Protein AF-A0A966Q6L9-F1 (afdb_monomer)

Structure (mmCIF, N/CA/C/O backbone):
data_AF-A0A966Q6L9-F1
#
_entry.id   AF-A0A966Q6L9-F1
#
loop_
_atom_site.group_PDB
_atom_site.id
_atom_site.type_symbol
_atom_site.label_atom_id
_atom_site.label_alt_id
_atom_site.label_comp_id
_atom_site.label_asym_id
_atom_site.label_entity_id
_atom_site.label_seq_id
_atom_site.pdbx_PDB_ins_code
_atom_site.Cartn_x
_atom_site.Cartn_y
_atom_site.Cartn_z
_atom_site.occupancy
_atom_site.B_iso_or_equiv
_atom_site.auth_seq_id
_atom_site.auth_comp_id
_atom_site.auth_asym_id
_atom_site.auth_atom_id
_atom_site.pdbx_PDB_model_num
ATOM 1 N N . MET A 1 1 ? 8.025 -32.930 13.358 1.00 43.44 1 MET A N 1
ATOM 2 C CA . MET A 1 1 ? 6.719 -32.900 14.043 1.00 43.44 1 MET A CA 1
ATOM 3 C C . MET A 1 1 ? 6.155 -31.514 13.817 1.00 43.44 1 MET A C 1
ATOM 5 O O . MET A 1 1 ? 6.744 -30.566 14.315 1.00 43.44 1 MET A O 1
ATOM 9 N N . GLU A 1 2 ? 5.121 -31.385 12.989 1.00 47.81 2 GLU A N 1
ATOM 10 C CA . GLU A 1 2 ? 4.379 -30.127 12.866 1.00 47.81 2 GLU A CA 1
ATOM 11 C C . GLU A 1 2 ? 3.549 -29.938 14.135 1.00 47.81 2 GLU A C 1
ATOM 13 O O . GLU A 1 2 ? 2.745 -30.795 14.494 1.00 47.81 2 GLU A O 1
ATOM 18 N N . THR A 1 3 ? 3.780 -28.844 14.852 1.00 53.56 3 THR A N 1
ATOM 19 C CA . THR A 1 3 ? 2.919 -28.415 15.952 1.00 53.56 3 THR A CA 1
ATOM 20 C C . THR A 1 3 ? 1.737 -27.667 15.355 1.00 53.56 3 THR A C 1
ATOM 22 O O . THR A 1 3 ? 1.858 -26.498 14.985 1.00 53.56 3 THR A O 1
ATOM 25 N N . THR A 1 4 ? 0.598 -28.340 15.228 1.00 55.59 4 THR A N 1
ATOM 26 C CA . THR A 1 4 ? -0.678 -27.697 14.910 1.00 55.59 4 THR A CA 1
ATOM 27 C C . THR A 1 4 ? -1.097 -26.892 16.140 1.00 55.59 4 THR A C 1
ATOM 29 O O . THR A 1 4 ? -1.614 -27.439 17.109 1.00 55.59 4 THR A O 1
ATOM 32 N N . ASN A 1 5 ? -0.790 -25.594 16.155 1.00 63.16 5 ASN A N 1
ATOM 33 C CA . ASN A 1 5 ? -1.261 -24.695 17.205 1.00 63.16 5 ASN A CA 1
ATOM 34 C C . ASN A 1 5 ? -2.759 -24.450 16.987 1.00 63.16 5 ASN A C 1
ATOM 36 O O . ASN A 1 5 ? -3.144 -23.526 16.272 1.00 63.16 5 ASN A O 1
ATOM 40 N N . GLU A 1 6 ? -3.607 -25.301 17.564 1.00 66.44 6 GLU A N 1
ATOM 41 C CA . GLU A 1 6 ? -5.045 -25.046 17.616 1.00 66.44 6 GLU A CA 1
ATOM 42 C C . GLU A 1 6 ? -5.309 -23.837 18.520 1.00 66.44 6 GLU A C 1
ATOM 44 O O . GLU A 1 6 ? -5.041 -23.854 19.723 1.00 66.44 6 GLU A O 1
ATOM 49 N N . VAL A 1 7 ? -5.824 -22.758 17.931 1.00 72.31 7 VAL A N 1
ATOM 50 C CA . VAL A 1 7 ? -6.283 -21.586 18.680 1.00 72.31 7 VAL A CA 1
ATOM 51 C C . VAL A 1 7 ? -7.654 -21.920 19.265 1.00 72.31 7 VAL A C 1
ATOM 53 O O . VAL A 1 7 ? -8.677 -21.784 18.597 1.00 72.31 7 VAL A O 1
ATOM 56 N N . LEU A 1 8 ? -7.675 -22.403 20.508 1.00 74.06 8 LEU A N 1
ATOM 57 C CA . LEU A 1 8 ? -8.912 -22.658 21.245 1.00 74.06 8 LEU A CA 1
ATOM 58 C C . LEU A 1 8 ? -9.485 -21.341 21.778 1.00 74.06 8 LEU A C 1
ATOM 60 O O . LEU A 1 8 ? -8.781 -20.551 22.411 1.00 74.06 8 LEU A O 1
ATOM 64 N N . ALA A 1 9 ? -10.776 -21.106 21.531 1.00 72.25 9 ALA A N 1
ATOM 65 C CA . ALA A 1 9 ? -11.488 -19.990 22.140 1.00 72.25 9 ALA A CA 1
ATOM 66 C C . ALA A 1 9 ? -11.533 -20.163 23.674 1.00 72.25 9 ALA A C 1
ATOM 68 O O . ALA A 1 9 ? -11.604 -21.298 24.154 1.00 72.25 9 ALA A O 1
ATOM 69 N N . PRO A 1 10 ? -11.518 -19.069 24.460 1.00 81.38 10 PRO A N 1
ATOM 70 C CA . PRO A 1 10 ? -11.656 -19.153 25.913 1.00 81.38 10 PRO A CA 1
ATOM 71 C C . PRO A 1 10 ? -12.928 -19.914 26.321 1.00 81.38 10 PRO A C 1
ATOM 73 O O . PRO A 1 10 ? -13.981 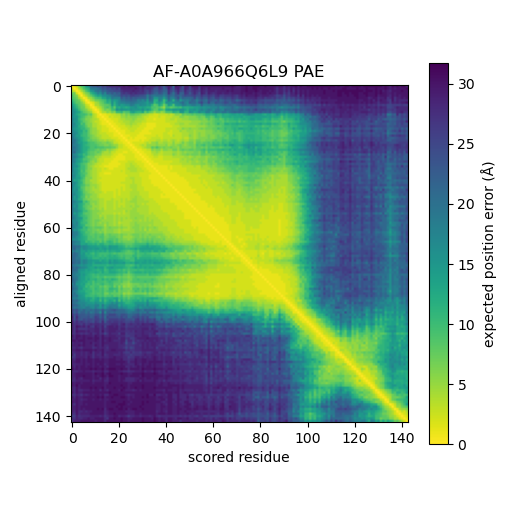-19.691 25.727 1.00 81.38 10 PRO A O 1
ATOM 76 N N . GLU A 1 11 ? -12.870 -20.740 27.373 1.00 78.50 11 GLU A N 1
ATOM 77 C CA . GLU A 1 11 ? -14.006 -21.575 27.833 1.00 78.50 11 GLU A CA 1
ATOM 78 C C . GLU A 1 11 ? -15.293 -20.783 28.138 1.00 78.50 11 GLU A C 1
ATOM 80 O O . GLU A 1 11 ? -16.392 -21.334 28.125 1.00 78.50 11 GLU A O 1
ATOM 85 N N . HIS A 1 12 ? -15.174 -19.479 28.399 1.00 82.75 12 HIS A N 1
ATOM 86 C CA . HIS A 1 12 ? -16.292 -18.579 28.693 1.00 82.75 12 HIS A CA 1
ATOM 87 C C . HIS A 1 12 ? -16.580 -17.561 27.582 1.00 82.75 12 HIS A C 1
ATOM 89 O O . HIS A 1 12 ? -17.328 -16.608 27.799 1.00 82.75 12 HIS A O 1
ATOM 95 N N . TYR A 1 13 ? -15.989 -17.726 26.399 1.00 87.38 13 TYR A N 1
ATOM 96 C CA . TYR A 1 13 ? -16.254 -16.842 25.273 1.00 87.38 13 TYR A CA 1
ATOM 97 C C . TYR A 1 13 ? -17.665 -17.067 24.717 1.00 87.38 13 TYR A C 1
ATOM 99 O O . TYR A 1 13 ? -18.050 -18.184 24.372 1.00 87.38 13 TYR A O 1
ATOM 107 N N . ASN A 1 14 ? -18.431 -15.983 24.593 1.00 91.88 14 ASN A N 1
ATOM 108 C CA . ASN A 1 14 ? -19.741 -15.995 23.957 1.00 91.88 14 ASN A CA 1
ATOM 109 C C . ASN A 1 14 ? -19.845 -14.872 22.918 1.00 91.88 14 ASN A C 1
ATOM 111 O O . ASN A 1 14 ? -20.172 -13.732 23.244 1.00 91.88 14 ASN A O 1
ATOM 115 N N . ALA A 1 15 ? -19.653 -15.231 21.649 1.00 91.25 15 ALA A N 1
ATOM 116 C CA . ALA A 1 15 ? -19.779 -14.344 20.489 1.00 91.25 15 ALA A CA 1
ATOM 117 C C . ALA A 1 15 ? -21.104 -13.554 20.431 1.00 91.25 15 ALA A C 1
ATOM 119 O O . ALA A 1 15 ? -21.142 -12.438 19.913 1.00 91.25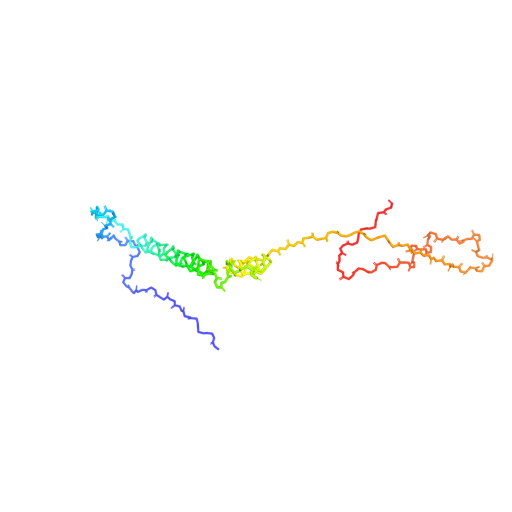 15 ALA A O 1
ATOM 120 N N . ASN A 1 16 ? -22.199 -14.124 20.951 1.00 94.75 16 ASN A N 1
ATOM 121 C CA . ASN A 1 16 ? -23.532 -13.517 20.929 1.00 94.75 16 ASN A CA 1
ATOM 122 C C . ASN A 1 16 ? -23.872 -12.733 22.205 1.00 94.75 16 ASN A C 1
ATOM 124 O O . ASN A 1 16 ? -24.985 -12.215 22.311 1.00 94.75 16 ASN A O 1
ATOM 128 N N . GLN A 1 17 ? -22.956 -12.646 23.174 1.00 94.62 17 GLN A N 1
ATOM 129 C CA . GLN A 1 17 ? -23.159 -11.820 24.358 1.00 94.62 17 GLN A CA 1
ATOM 130 C C . GLN A 1 17 ? -23.320 -10.355 23.944 1.00 94.62 17 GLN A C 1
ATOM 132 O O . GLN A 1 17 ? -22.566 -9.847 23.117 1.00 94.62 17 GLN A O 1
ATOM 137 N N . LEU A 1 18 ? -24.309 -9.677 24.527 1.00 96.06 18 LEU A N 1
ATOM 138 C CA . LEU A 1 18 ? -24.487 -8.244 24.336 1.00 96.06 18 LEU A CA 1
ATOM 139 C C . LEU A 1 18 ? -23.567 -7.480 25.284 1.00 96.06 18 LEU A C 1
ATOM 141 O O . LEU A 1 18 ? -23.527 -7.757 26.485 1.00 96.06 18 LEU A O 1
ATOM 145 N N . VAL A 1 19 ? -22.851 -6.510 24.731 1.00 94.38 19 VAL A N 1
ATOM 146 C CA . VAL A 1 19 ? -21.951 -5.620 25.459 1.00 94.38 19 VAL A CA 1
ATOM 147 C C . VAL A 1 19 ? -22.331 -4.176 25.182 1.00 94.38 19 VAL A C 1
ATOM 149 O O . VAL A 1 19 ? -22.610 -3.802 24.044 1.00 94.38 19 VAL A O 1
ATOM 152 N N . THR A 1 20 ? -22.330 -3.360 26.232 1.00 96.56 20 THR A N 1
ATOM 153 C CA . THR A 1 20 ? -22.503 -1.909 26.137 1.00 96.56 20 THR A CA 1
ATOM 154 C C . THR A 1 20 ? -21.170 -1.250 26.448 1.00 96.56 20 THR A C 1
ATOM 156 O O . THR A 1 20 ? -20.582 -1.513 27.497 1.00 96.56 20 THR A O 1
ATOM 159 N N . TYR A 1 21 ? -20.686 -0.390 25.557 1.00 93.88 21 TYR A N 1
ATOM 160 C CA . TYR A 1 21 ? -19.410 0.306 25.729 1.00 93.88 21 TYR A CA 1
ATOM 161 C C . TYR A 1 21 ? -19.565 1.801 25.475 1.00 93.88 21 TYR A C 1
ATOM 163 O O . TYR A 1 21 ? -20.475 2.242 24.778 1.00 93.88 21 TYR A O 1
ATOM 171 N N . LYS A 1 22 ? -18.670 2.598 26.064 1.00 96.25 22 LYS A N 1
ATOM 172 C CA . LYS A 1 22 ? -18.602 4.037 25.806 1.00 96.25 22 LYS A CA 1
ATOM 173 C C . LYS A 1 22 ? -17.881 4.262 24.481 1.00 96.25 22 LYS A C 1
ATOM 175 O O . LYS A 1 22 ? -16.704 3.927 24.366 1.00 96.25 22 LYS A O 1
ATOM 180 N N . LYS A 1 23 ? -18.560 4.873 23.517 1.00 94.25 23 LYS A N 1
ATOM 181 C CA . LYS A 1 23 ? -17.980 5.309 22.247 1.00 94.25 23 LYS A CA 1
ATOM 182 C C . LYS A 1 23 ? -17.858 6.830 22.249 1.00 94.25 23 LYS A C 1
ATOM 184 O O . LYS A 1 23 ? -18.794 7.521 22.649 1.00 94.25 23 LYS A O 1
ATOM 189 N N . ILE A 1 24 ? -16.700 7.337 21.837 1.00 94.88 24 ILE A N 1
ATOM 190 C CA . ILE A 1 24 ? -16.427 8.771 21.718 1.00 94.88 24 ILE A CA 1
ATOM 191 C C . ILE A 1 24 ? -16.012 9.029 20.272 1.00 94.88 24 ILE A C 1
ATOM 193 O O . ILE A 1 24 ? -14.998 8.499 19.828 1.00 94.88 24 ILE A O 1
ATOM 197 N N . GLU A 1 25 ? -16.797 9.816 19.546 1.00 92.69 25 GLU A N 1
ATOM 198 C CA . GLU A 1 25 ? -16.496 10.234 18.174 1.00 92.69 25 GLU A CA 1
ATOM 199 C C . GLU A 1 25 ? -16.691 11.744 18.075 1.00 92.69 25 GLU A C 1
ATOM 201 O O . GLU A 1 25 ? -17.780 12.234 18.365 1.00 92.69 25 GLU A O 1
ATOM 206 N N . ASN A 1 26 ? -15.647 12.481 17.680 1.00 92.44 26 ASN A N 1
ATOM 207 C CA . ASN A 1 26 ? -15.676 13.945 17.535 1.00 92.44 26 ASN A CA 1
ATOM 208 C C . ASN A 1 26 ? -16.297 14.657 18.755 1.00 92.44 26 ASN A C 1
ATOM 210 O O . ASN A 1 26 ? -17.236 15.436 18.615 1.00 92.44 26 ASN A O 1
ATOM 214 N N . ASP A 1 27 ? -15.816 14.314 19.954 1.00 93.69 27 ASP A N 1
ATOM 215 C CA . ASP A 1 27 ? -16.298 14.810 21.255 1.00 93.69 27 ASP A CA 1
ATOM 216 C C . ASP A 1 27 ? -17.756 14.464 21.621 1.00 93.69 27 ASP A C 1
ATOM 218 O O . ASP A 1 27 ? -18.238 14.834 22.694 1.00 93.69 27 ASP A O 1
ATOM 222 N N . VAL A 1 28 ? -18.460 13.681 20.798 1.00 96.44 28 VAL A N 1
ATOM 223 C CA . VAL A 1 28 ? -19.802 13.172 21.100 1.00 96.44 28 VAL A CA 1
ATOM 224 C C . VAL A 1 28 ? -19.700 11.799 21.758 1.00 96.44 28 VAL A C 1
ATOM 226 O O . VAL A 1 28 ? -19.093 10.867 21.227 1.00 96.44 28 VAL A O 1
ATOM 229 N N . VAL A 1 29 ? -20.326 11.660 22.928 1.00 96.31 29 VAL A N 1
ATOM 230 C CA . VAL A 1 29 ? -20.365 10.406 23.691 1.00 96.31 29 VAL A CA 1
ATOM 231 C C . VAL A 1 29 ? -21.651 9.638 23.384 1.00 96.31 29 VAL A C 1
ATOM 233 O O . VAL A 1 29 ? -22.746 10.185 23.498 1.00 96.31 29 VAL A O 1
ATOM 236 N N . SER A 1 30 ? -21.530 8.349 23.065 1.00 95.94 30 SER A N 1
ATOM 237 C CA . SER A 1 30 ? -22.656 7.418 22.910 1.00 95.94 30 SER A CA 1
ATOM 238 C C . SER A 1 30 ? -22.387 6.079 23.613 1.00 95.94 30 SER A C 1
ATOM 240 O O . SER A 1 30 ? -21.244 5.759 23.945 1.00 95.94 30 SER A O 1
ATOM 242 N N . PHE A 1 31 ? -23.449 5.306 23.869 1.00 96.75 31 PHE A N 1
ATOM 243 C CA . PHE A 1 31 ? -23.384 4.000 24.542 1.00 96.75 31 PHE A CA 1
ATOM 244 C C . PHE A 1 31 ? -24.084 2.909 23.715 1.00 96.75 31 PHE A C 1
ATOM 246 O O . PHE A 1 31 ? -25.171 2.452 24.084 1.00 96.75 31 PHE A O 1
ATOM 253 N N . PRO A 1 32 ? -23.517 2.521 22.560 1.00 95.50 32 PRO A N 1
ATOM 254 C CA . PRO A 1 32 ? -24.060 1.432 21.756 1.00 95.50 32 PRO A CA 1
ATOM 255 C C . PRO A 1 32 ? -24.049 0.107 22.528 1.00 95.50 32 PRO A C 1
ATOM 257 O O . PRO A 1 32 ? -23.161 -0.150 23.342 1.00 95.50 32 PRO A O 1
ATOM 260 N N . THR A 1 33 ? -25.043 -0.739 22.249 1.00 97.25 33 THR A N 1
ATOM 261 C CA . THR A 1 33 ? -25.117 -2.120 22.742 1.00 97.25 33 THR A CA 1
ATOM 262 C C . THR A 1 33 ? -25.156 -3.063 21.550 1.00 97.25 33 THR A C 1
ATOM 264 O O . THR A 1 33 ? -26.113 -3.025 20.779 1.00 97.25 33 THR A O 1
ATOM 267 N N . ILE A 1 34 ? -24.119 -3.882 21.387 1.00 96.69 34 ILE A N 1
ATOM 268 C CA . ILE A 1 34 ? -23.944 -4.786 20.238 1.00 96.69 34 ILE A CA 1
ATOM 269 C C . ILE A 1 34 ? -23.426 -6.149 20.701 1.00 96.69 34 ILE A C 1
ATOM 271 O O . ILE A 1 34 ? -23.117 -6.329 21.880 1.00 96.69 34 ILE A O 1
ATOM 275 N N . LYS A 1 35 ? -23.348 -7.123 19.791 1.00 97.12 35 LYS A N 1
ATOM 276 C CA . LYS A 1 35 ? -22.755 -8.430 20.092 1.00 97.12 35 LYS A CA 1
ATOM 277 C C . LYS A 1 35 ? -21.231 -8.338 20.172 1.00 97.12 35 LYS A C 1
ATOM 279 O O . LYS A 1 35 ? -20.622 -7.556 19.445 1.00 97.12 35 LYS A O 1
ATOM 284 N N . VAL A 1 36 ? -20.620 -9.191 20.996 1.00 94.31 36 VAL A N 1
ATOM 285 C CA . VAL A 1 36 ? -19.154 -9.308 21.118 1.00 94.31 36 VAL A CA 1
ATOM 286 C C . VAL A 1 36 ? -18.489 -9.526 19.758 1.00 94.31 36 VAL A C 1
ATOM 288 O O . VAL A 1 36 ? -17.565 -8.796 19.421 1.00 94.31 36 VAL A O 1
ATOM 291 N N . ASN A 1 37 ? -18.998 -10.455 18.947 1.00 95.19 37 ASN A N 1
ATOM 292 C CA . ASN A 1 37 ? -18.410 -10.755 17.639 1.00 95.19 37 ASN A CA 1
ATOM 293 C C . ASN A 1 37 ? -18.421 -9.553 16.674 1.00 95.19 37 ASN A C 1
ATOM 295 O O . ASN A 1 37 ? -17.467 -9.351 15.926 1.00 95.19 37 ASN A O 1
ATOM 299 N N . ASP A 1 38 ? -19.478 -8.738 16.703 1.00 95.69 38 ASP A N 1
ATOM 300 C CA . ASP A 1 38 ? -19.576 -7.556 15.838 1.00 95.69 38 ASP A CA 1
ATOM 301 C C . ASP A 1 38 ? -18.554 -6.490 16.269 1.00 95.69 38 ASP A C 1
ATOM 303 O O . ASP A 1 38 ? -17.857 -5.918 15.431 1.00 95.69 38 ASP A O 1
ATOM 307 N N . LEU A 1 39 ? -18.398 -6.284 17.585 1.00 94.62 39 LEU A N 1
ATOM 308 C CA . LEU A 1 39 ? -17.388 -5.381 18.142 1.00 94.62 39 LEU A CA 1
ATOM 309 C C . LEU A 1 39 ? -15.961 -5.838 17.805 1.00 94.62 39 LEU A C 1
ATOM 311 O O . LEU A 1 39 ? -15.118 -5.025 17.437 1.00 94.62 39 LEU A O 1
ATOM 315 N N . GLU A 1 40 ? -15.678 -7.134 17.931 1.00 93.94 40 GLU A N 1
ATOM 316 C CA . GLU A 1 40 ? -14.369 -7.708 17.606 1.00 93.94 40 GLU A CA 1
ATOM 317 C C . GLU A 1 40 ? -14.023 -7.520 16.131 1.00 93.94 40 GLU A C 1
ATOM 319 O O . GLU A 1 40 ? -12.900 -7.125 15.810 1.00 93.94 40 GLU A O 1
ATOM 324 N N . TRP A 1 41 ? -14.995 -7.731 15.242 1.00 95.38 41 TRP A N 1
ATOM 325 C CA . TRP A 1 41 ? -14.819 -7.480 13.818 1.00 95.38 41 TRP A CA 1
ATOM 326 C C . TRP A 1 41 ? -14.533 -6.004 13.524 1.00 95.38 41 TRP A C 1
ATOM 328 O O . TRP A 1 41 ? -13.611 -5.695 12.764 1.00 95.38 41 TRP A O 1
ATOM 338 N N . GLU A 1 42 ? -15.279 -5.079 14.139 1.00 94.31 42 GLU A N 1
ATOM 339 C CA . GLU A 1 42 ? -15.035 -3.642 13.982 1.00 94.31 42 GLU A CA 1
ATOM 340 C C . GLU A 1 42 ? -13.629 -3.253 14.454 1.00 94.31 42 GLU A C 1
ATOM 342 O O . GLU A 1 42 ? -12.920 -2.531 13.747 1.00 94.31 42 GLU A O 1
ATOM 347 N N . LEU A 1 43 ? -13.199 -3.765 15.610 1.00 93.81 43 LEU A N 1
ATOM 348 C CA . LEU A 1 43 ? -11.872 -3.505 16.169 1.00 93.81 43 LEU A CA 1
ATOM 349 C C . LEU A 1 43 ? -10.752 -4.092 15.303 1.00 93.81 43 LEU A C 1
ATOM 351 O O . LEU A 1 43 ? -9.752 -3.416 15.063 1.00 93.81 43 LEU A O 1
ATOM 355 N N . ASP A 1 44 ? -10.899 -5.321 14.807 1.00 96.00 44 ASP A N 1
ATOM 356 C CA . ASP A 1 44 ? -9.914 -5.942 13.913 1.00 96.00 44 ASP A CA 1
ATOM 357 C C . ASP A 1 44 ? -9.804 -5.181 12.587 1.00 96.00 44 ASP A C 1
ATOM 359 O O . ASP A 1 44 ? -8.705 -4.864 12.121 1.00 96.00 44 ASP A O 1
ATOM 363 N N . ARG A 1 45 ? -10.945 -4.791 12.009 1.00 95.94 45 ARG A N 1
ATOM 364 C CA . ARG A 1 45 ? -10.980 -3.957 10.806 1.00 95.94 45 ARG A CA 1
ATOM 365 C C . ARG A 1 45 ? -10.293 -2.611 11.035 1.00 95.94 45 ARG A C 1
ATOM 367 O O . ARG A 1 45 ? -9.530 -2.174 10.174 1.00 95.94 45 ARG A O 1
ATOM 374 N N . GLN A 1 46 ? -10.539 -1.960 12.171 1.00 95.62 46 GLN A N 1
ATOM 375 C CA . GLN A 1 46 ? -9.870 -0.707 12.529 1.00 95.62 46 GLN A CA 1
ATOM 376 C C . GLN A 1 46 ? -8.359 -0.891 12.692 1.00 95.62 46 GLN A C 1
ATOM 378 O O . GLN A 1 46 ? -7.602 -0.075 12.174 1.00 95.62 46 GLN A O 1
ATOM 383 N N . ARG A 1 47 ? -7.906 -1.974 13.336 1.00 95.31 47 ARG A N 1
ATOM 384 C CA . ARG A 1 47 ? -6.473 -2.289 13.465 1.00 95.31 47 ARG A CA 1
ATOM 385 C C . ARG A 1 47 ? -5.810 -2.447 12.102 1.00 95.31 47 ARG A C 1
ATOM 387 O O . ARG A 1 47 ? -4.815 -1.783 11.840 1.00 95.31 47 ARG A O 1
ATOM 394 N N . LYS A 1 48 ? -6.401 -3.247 11.210 1.00 95.94 48 LYS A N 1
ATOM 395 C CA . LYS A 1 48 ? -5.904 -3.428 9.835 1.00 95.94 48 LYS A CA 1
ATOM 396 C C . LYS A 1 48 ? -5.843 -2.109 9.068 1.00 95.94 48 LYS A C 1
ATOM 398 O O . LYS A 1 48 ? -4.867 -1.850 8.370 1.00 95.94 48 LYS A O 1
ATOM 403 N N . MET A 1 49 ? -6.865 -1.265 9.215 1.00 96.25 49 MET A N 1
ATOM 404 C CA . MET A 1 49 ? -6.880 0.061 8.597 1.00 96.25 49 MET A CA 1
ATOM 405 C C . MET A 1 49 ? -5.770 0.960 9.154 1.00 96.25 49 MET A C 1
ATOM 407 O O . MET A 1 49 ? -5.097 1.624 8.376 1.00 96.25 49 MET A O 1
ATOM 411 N N . SER A 1 50 ? -5.547 0.954 10.472 1.00 96.00 50 SER A N 1
ATOM 412 C CA . SER A 1 50 ? -4.459 1.708 11.108 1.00 96.00 50 SER A CA 1
ATOM 413 C C . SER A 1 50 ? -3.101 1.274 10.568 1.00 96.00 50 SER A C 1
ATOM 415 O O . SER A 1 50 ? -2.347 2.118 10.108 1.00 96.00 50 SER A O 1
ATOM 417 N N . THR A 1 51 ? -2.831 -0.034 10.521 1.00 96.50 51 THR A N 1
ATOM 418 C CA . THR A 1 51 ? -1.586 -0.565 9.945 1.00 96.50 51 THR A CA 1
ATOM 419 C C . THR A 1 51 ? -1.407 -0.118 8.499 1.00 96.50 51 THR A C 1
ATOM 421 O O . THR A 1 51 ? -0.328 0.320 8.116 1.00 96.50 51 THR A O 1
ATOM 424 N N . ARG A 1 52 ? -2.478 -0.152 7.697 1.00 94.88 52 ARG A N 1
ATOM 425 C CA . ARG A 1 52 ? -2.417 0.315 6.311 1.00 94.88 52 ARG A CA 1
ATOM 426 C C . ARG A 1 52 ? -2.124 1.814 6.208 1.00 94.88 52 ARG A C 1
ATOM 428 O O . ARG A 1 52 ? -1.405 2.229 5.305 1.00 94.88 52 ARG A O 1
ATOM 435 N N . ILE A 1 53 ? -2.685 2.626 7.100 1.00 96.50 53 ILE A N 1
ATOM 436 C CA . ILE A 1 53 ? -2.399 4.064 7.173 1.00 96.50 53 ILE A CA 1
ATO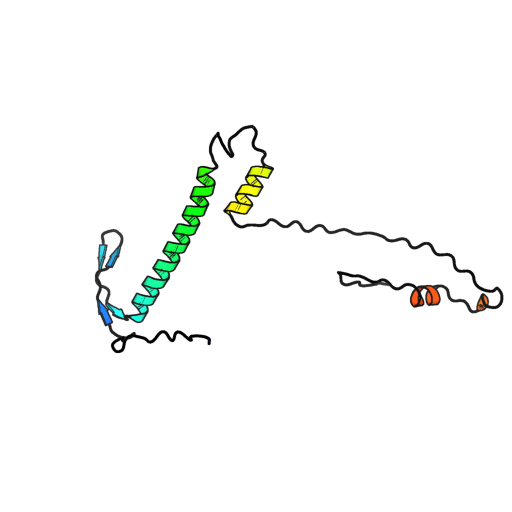M 437 C C . ILE A 1 53 ? -0.936 4.297 7.564 1.00 96.50 53 ILE A C 1
ATOM 439 O O . ILE A 1 53 ? -0.287 5.141 6.95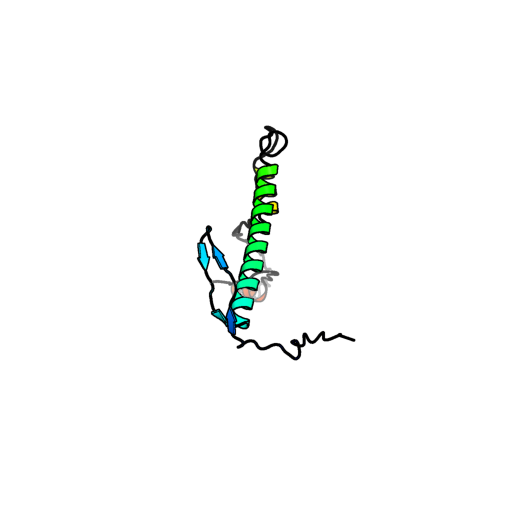3 1.00 96.50 53 ILE A O 1
ATOM 443 N N . ASP A 1 54 ? -0.404 3.536 8.519 1.00 96.19 54 ASP A N 1
ATOM 444 C CA . ASP A 1 54 ? 0.996 3.637 8.942 1.00 96.19 54 ASP A CA 1
ATOM 445 C C . ASP A 1 54 ? 1.956 3.296 7.795 1.00 96.19 54 ASP A C 1
ATOM 447 O O . ASP A 1 54 ? 2.915 4.028 7.558 1.00 96.19 54 ASP A O 1
ATOM 451 N N . GLU A 1 55 ? 1.662 2.243 7.025 1.00 94.75 55 GLU A N 1
ATOM 452 C CA . GLU A 1 55 ? 2.407 1.897 5.807 1.00 94.75 55 GLU A CA 1
ATOM 453 C C . GLU A 1 55 ? 2.392 3.039 4.781 1.00 94.75 55 GLU A C 1
ATOM 455 O O . GLU A 1 55 ? 3.435 3.411 4.247 1.00 94.75 55 GLU A O 1
ATOM 460 N N . LEU A 1 56 ? 1.218 3.623 4.517 1.00 94.88 56 LEU A N 1
ATOM 461 C CA . LEU A 1 56 ? 1.083 4.733 3.569 1.00 94.88 56 LEU A CA 1
ATOM 462 C C . LEU A 1 56 ? 1.834 5.979 4.045 1.00 94.88 56 LEU A C 1
ATOM 464 O O . LEU A 1 56 ? 2.520 6.620 3.250 1.00 94.88 56 LEU A O 1
ATOM 468 N N . ASN A 1 57 ? 1.736 6.307 5.333 1.00 96.62 57 ASN A N 1
ATOM 469 C CA . ASN A 1 57 ? 2.473 7.415 5.928 1.00 96.62 57 ASN A CA 1
ATOM 470 C C . ASN A 1 57 ? 3.980 7.180 5.840 1.00 96.62 57 ASN A C 1
ATOM 472 O O . ASN A 1 57 ? 4.706 8.101 5.492 1.00 96.62 57 ASN A O 1
ATOM 476 N N . TYR A 1 58 ? 4.447 5.953 6.074 1.00 95.88 58 TYR A N 1
ATOM 477 C CA . TYR A 1 58 ? 5.852 5.596 5.909 1.00 95.88 58 TYR A CA 1
ATOM 478 C C . TYR A 1 58 ? 6.335 5.814 4.468 1.00 95.88 58 TYR A C 1
ATOM 480 O O . TYR A 1 58 ? 7.372 6.443 4.254 1.00 95.88 58 TYR A O 1
ATOM 488 N N . THR A 1 59 ? 5.568 5.363 3.470 1.00 95.94 59 THR A N 1
ATOM 489 C CA . THR A 1 59 ? 5.869 5.621 2.053 1.00 95.94 59 THR A CA 1
ATOM 490 C C . THR A 1 59 ? 5.919 7.123 1.755 1.00 95.94 59 THR A C 1
ATOM 492 O O . THR A 1 59 ? 6.873 7.590 1.137 1.00 95.94 59 THR A O 1
ATOM 495 N N . ILE A 1 60 ? 4.934 7.898 2.223 1.00 95.50 60 ILE A N 1
ATOM 496 C CA . ILE A 1 60 ? 4.886 9.358 2.033 1.00 95.50 60 ILE A CA 1
ATOM 497 C C . ILE A 1 60 ? 6.083 10.043 2.701 1.00 95.50 60 ILE A C 1
ATOM 499 O O . ILE A 1 60 ? 6.693 10.924 2.092 1.00 95.50 60 ILE A O 1
ATOM 503 N N . SER A 1 61 ? 6.446 9.637 3.920 1.00 96.31 61 SER A N 1
ATOM 504 C CA . SER A 1 61 ? 7.616 10.157 4.628 1.00 96.31 61 SER A CA 1
ATOM 505 C C . SER A 1 61 ? 8.891 9.898 3.838 1.00 96.31 61 SER A C 1
ATOM 507 O O . SER A 1 61 ? 9.613 10.848 3.575 1.00 96.31 61 SER A O 1
ATOM 509 N N . ARG A 1 62 ? 9.113 8.676 3.328 1.00 96.12 62 ARG A N 1
ATOM 510 C CA . ARG A 1 62 ? 10.284 8.375 2.482 1.00 96.12 62 ARG A CA 1
ATOM 511 C C . ARG A 1 62 ? 10.372 9.262 1.239 1.00 96.12 62 ARG A C 1
ATOM 513 O O . ARG A 1 62 ? 11.467 9.670 0.865 1.00 96.12 62 ARG A O 1
ATOM 520 N N . ILE A 1 63 ? 9.244 9.541 0.584 1.00 95.19 63 ILE A N 1
ATOM 521 C CA . ILE A 1 63 ? 9.207 10.452 -0.573 1.00 95.19 63 ILE A CA 1
ATOM 522 C C . ILE A 1 63 ? 9.579 11.866 -0.121 1.00 95.19 63 ILE A C 1
ATOM 524 O O . ILE A 1 63 ? 10.456 12.491 -0.705 1.00 95.19 63 ILE A O 1
ATOM 528 N N . THR A 1 64 ? 8.941 12.353 0.942 1.00 94.50 64 THR A N 1
ATOM 529 C CA . THR A 1 64 ? 9.139 13.720 1.443 1.00 94.50 64 THR A CA 1
ATOM 530 C C . THR A 1 64 ? 10.568 13.947 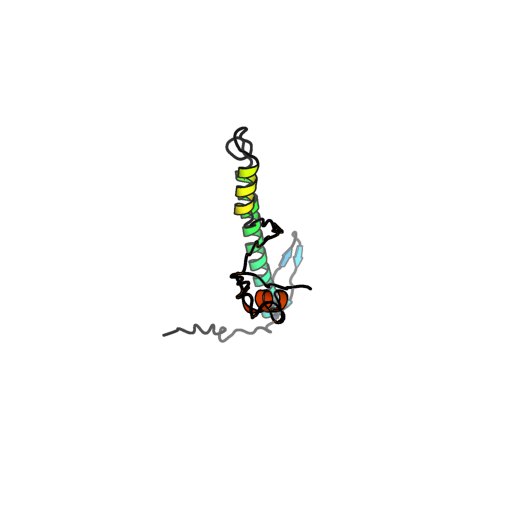1.944 1.00 94.50 64 THR A C 1
ATOM 532 O O . THR A 1 64 ? 11.146 14.993 1.669 1.00 94.50 64 THR A O 1
ATOM 535 N N . ASP A 1 65 ? 11.170 12.959 2.608 1.00 95.56 65 ASP A N 1
ATOM 536 C CA . ASP A 1 65 ? 12.540 13.025 3.131 1.00 95.56 65 ASP A CA 1
ATOM 537 C C . ASP A 1 65 ? 13.589 13.125 2.009 1.00 95.56 65 ASP A C 1
ATOM 539 O O . ASP A 1 65 ? 14.645 13.733 2.193 1.00 95.56 65 ASP A O 1
ATOM 543 N N . ASN A 1 66 ? 13.292 12.586 0.821 1.00 93.75 66 ASN A N 1
ATOM 544 C CA . ASN A 1 66 ? 14.154 12.718 -0.355 1.00 93.75 66 ASN A CA 1
ATOM 545 C C . ASN A 1 66 ? 13.950 14.033 -1.125 1.00 93.75 66 ASN A C 1
ATOM 547 O O . ASN A 1 66 ? 14.794 14.404 -1.938 1.00 93.75 66 ASN A O 1
ATOM 551 N N . MET A 1 67 ? 12.878 14.783 -0.857 1.00 93.06 67 MET A N 1
ATOM 552 C CA . MET A 1 67 ? 12.605 16.084 -1.482 1.00 93.06 67 MET A CA 1
ATOM 553 C C . MET A 1 67 ? 13.420 17.216 -0.832 1.00 93.06 67 MET A C 1
ATOM 555 O O . MET A 1 67 ? 12.876 18.227 -0.391 1.00 93.06 67 MET A O 1
ATOM 559 N N . THR A 1 68 ? 14.742 17.060 -0.793 1.00 92.94 68 THR A N 1
ATOM 560 C CA . THR A 1 68 ? 15.692 18.015 -0.202 1.00 92.94 68 THR A CA 1
ATOM 561 C C . THR A 1 68 ? 16.767 18.428 -1.207 1.00 92.94 68 THR A C 1
ATOM 563 O O . THR A 1 68 ? 17.036 17.707 -2.169 1.00 92.94 68 THR A O 1
ATOM 566 N N . GLU A 1 69 ? 17.399 19.589 -0.990 1.00 89.75 69 GLU A N 1
ATOM 567 C CA . GLU A 1 69 ? 18.491 20.100 -1.845 1.00 89.75 69 GLU A CA 1
ATOM 568 C C . GLU A 1 69 ? 19.716 19.169 -1.879 1.00 89.75 69 GLU A C 1
ATOM 570 O O . GLU A 1 69 ? 20.498 19.210 -2.826 1.00 89.75 69 GLU A O 1
ATOM 575 N N . GLU A 1 70 ? 19.873 18.315 -0.866 1.00 89.25 70 GLU A N 1
ATOM 576 C CA . GLU A 1 70 ? 20.957 17.334 -0.770 1.00 89.25 70 GLU A CA 1
ATOM 577 C C . GLU A 1 70 ? 20.644 16.016 -1.507 1.00 89.25 70 GLU A C 1
ATOM 579 O O . GLU A 1 70 ? 21.569 15.254 -1.784 1.00 89.25 70 GLU A O 1
ATOM 584 N N . SER A 1 71 ? 19.373 15.768 -1.854 1.00 92.31 71 SER A N 1
ATOM 585 C CA . SER A 1 71 ? 18.886 14.566 -2.551 1.00 92.31 71 SER A CA 1
ATOM 586 C C . SER A 1 71 ? 18.192 14.947 -3.870 1.00 92.31 71 SER A C 1
ATOM 588 O O . SER A 1 71 ? 18.849 15.481 -4.756 1.00 92.31 71 SER A O 1
ATOM 590 N N . TRP A 1 72 ? 16.882 14.739 -4.044 1.00 92.81 72 TRP A N 1
ATOM 591 C CA . TRP A 1 72 ? 16.221 14.887 -5.350 1.00 92.81 72 TRP A CA 1
ATOM 592 C C . TRP A 1 72 ? 16.170 16.317 -5.911 1.00 92.81 72 TRP A C 1
ATOM 594 O O . TRP A 1 72 ? 15.978 16.481 -7.114 1.00 92.81 72 TRP A O 1
ATOM 604 N N . TYR A 1 73 ? 16.330 17.355 -5.081 1.00 90.75 73 TYR A N 1
ATOM 605 C CA . TYR A 1 73 ? 16.463 18.739 -5.565 1.00 90.75 73 TYR A CA 1
ATOM 606 C C . TYR A 1 73 ? 17.912 19.136 -5.875 1.00 90.75 73 TYR A C 1
ATOM 608 O O . TYR A 1 73 ? 18.154 20.272 -6.291 1.00 90.75 73 TYR A O 1
ATOM 616 N N . ASN A 1 74 ? 18.878 18.232 -5.704 1.00 92.56 74 ASN A N 1
ATOM 617 C CA . ASN A 1 74 ? 20.258 18.482 -6.086 1.00 92.56 74 ASN A CA 1
ATOM 618 C C . ASN A 1 74 ? 20.348 18.666 -7.615 1.00 92.56 74 ASN A C 1
ATOM 620 O O . ASN A 1 74 ? 19.910 17.791 -8.362 1.00 92.56 74 ASN A O 1
ATOM 624 N N . PRO A 1 75 ? 20.952 19.760 -8.119 1.00 91.56 75 PRO A N 1
ATOM 625 C CA . PRO A 1 75 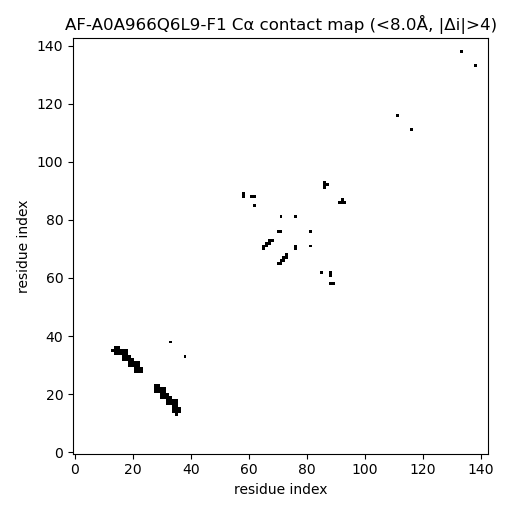? 21.090 19.998 -9.559 1.00 91.56 75 PRO A CA 1
ATOM 626 C C . PRO A 1 75 ? 21.848 18.907 -10.329 1.00 91.56 75 PRO A C 1
ATOM 628 O O . PRO A 1 75 ? 21.775 18.869 -11.555 1.00 91.56 75 PRO A O 1
ATOM 631 N N . ASN A 1 76 ? 22.609 18.067 -9.623 1.00 93.19 76 ASN A N 1
ATOM 632 C CA . ASN A 1 76 ? 23.360 16.957 -10.200 1.00 93.19 76 ASN A CA 1
ATOM 633 C C . ASN A 1 76 ? 22.572 15.638 -10.225 1.00 93.19 76 ASN A C 1
ATOM 635 O O . ASN A 1 76 ? 23.060 14.677 -10.811 1.00 93.19 76 ASN A O 1
ATOM 639 N N . THR A 1 77 ? 21.398 15.572 -9.593 1.00 90.81 77 THR A N 1
ATOM 640 C CA . THR A 1 77 ? 20.561 14.369 -9.594 1.00 90.81 77 THR A CA 1
ATOM 641 C C . THR A 1 77 ? 19.777 14.285 -10.896 1.00 90.81 77 THR A C 1
ATOM 643 O O . THR A 1 77 ? 19.074 15.217 -11.296 1.00 90.81 77 THR A O 1
ATOM 646 N N . GLU A 1 78 ? 19.897 13.151 -11.581 1.00 94.69 78 GLU A N 1
ATOM 647 C CA . GLU A 1 78 ? 19.214 12.935 -12.850 1.00 94.69 78 GLU A CA 1
ATOM 648 C C . GLU A 1 78 ? 17.755 12.513 -12.639 1.00 94.69 78 GLU A C 1
ATOM 650 O O . GLU A 1 78 ? 17.417 11.769 -11.720 1.00 94.69 78 GLU A O 1
ATOM 655 N N . ALA A 1 79 ? 16.869 12.901 -13.562 1.00 89.81 79 ALA A N 1
ATOM 656 C CA . ALA A 1 79 ? 15.459 12.506 -13.505 1.00 89.81 79 ALA A CA 1
ATOM 657 C C . ALA A 1 79 ? 15.261 10.976 -13.505 1.00 89.81 79 ALA A C 1
ATOM 659 O O . ALA A 1 79 ? 14.300 10.478 -12.924 1.00 89.81 79 ALA A O 1
ATOM 660 N N . ALA A 1 80 ? 16.166 10.226 -14.144 1.00 90.62 80 ALA A N 1
ATOM 661 C CA . ALA A 1 80 ? 16.129 8.767 -14.152 1.00 90.62 80 ALA A CA 1
ATOM 662 C C . ALA A 1 80 ? 16.398 8.162 -12.763 1.00 90.62 80 ALA A C 1
ATOM 664 O O . ALA A 1 80 ? 15.771 7.169 -12.405 1.00 90.62 80 ALA A O 1
ATOM 665 N N . GLU A 1 81 ? 17.284 8.774 -11.975 1.00 91.81 81 GLU A N 1
ATOM 666 C CA . GLU A 1 81 ? 17.597 8.355 -10.604 1.00 91.81 81 GLU A CA 1
ATOM 667 C C . GLU A 1 81 ? 16.380 8.548 -9.692 1.00 91.81 81 GLU A C 1
ATOM 669 O O . GLU A 1 81 ? 15.926 7.597 -9.063 1.00 91.81 81 GLU A O 1
ATOM 674 N N . ILE A 1 82 ? 15.747 9.725 -9.758 1.00 92.56 82 ILE A N 1
ATOM 675 C CA . ILE A 1 82 ? 14.512 10.029 -9.013 1.00 92.56 82 ILE A CA 1
ATOM 676 C C . ILE A 1 82 ? 13.395 9.036 -9.362 1.00 92.56 82 ILE A C 1
ATOM 678 O O . ILE A 1 82 ? 12.672 8.562 -8.486 1.00 92.56 82 ILE A O 1
ATOM 682 N N . LEU A 1 83 ? 13.231 8.708 -10.649 1.00 91.31 83 LEU A N 1
ATOM 683 C CA . LEU A 1 83 ? 12.213 7.751 -11.088 1.00 91.31 83 LEU A CA 1
ATOM 684 C C . LEU A 1 83 ? 12.483 6.335 -10.567 1.00 91.31 83 LEU A C 1
ATOM 686 O O . LEU A 1 83 ? 11.530 5.648 -10.199 1.00 91.31 83 LEU A O 1
ATOM 690 N N . ASN A 1 84 ? 13.745 5.908 -10.510 1.00 91.44 84 ASN A N 1
ATOM 691 C CA . ASN A 1 84 ? 14.116 4.613 -9.941 1.00 91.44 84 ASN A CA 1
ATOM 692 C C . ASN A 1 84 ? 13.843 4.566 -8.433 1.00 91.44 84 ASN A C 1
ATOM 694 O O . ASN A 1 84 ? 13.205 3.621 -7.969 1.00 91.44 84 ASN A O 1
ATOM 698 N N . ASP A 1 85 ? 14.231 5.604 -7.692 1.00 93.75 85 ASP A N 1
ATOM 699 C CA . ASP A 1 85 ? 13.965 5.698 -6.253 1.00 93.75 85 ASP A CA 1
ATOM 700 C C . ASP A 1 85 ? 12.461 5.696 -5.959 1.00 93.75 85 ASP A C 1
ATOM 702 O O . ASP A 1 85 ? 11.992 5.008 -5.052 1.00 93.75 85 ASP A O 1
ATOM 706 N N . LEU A 1 86 ? 11.670 6.426 -6.751 1.00 93.31 86 LEU A N 1
ATOM 707 C CA . LEU A 1 86 ? 10.212 6.409 -6.638 1.00 93.31 86 LEU A CA 1
ATOM 708 C C . LEU A 1 86 ? 9.640 5.016 -6.904 1.00 93.31 86 LEU A C 1
ATOM 710 O O . LEU A 1 86 ? 8.752 4.580 -6.174 1.00 93.31 86 LEU A O 1
ATOM 714 N N . CYS A 1 87 ? 10.143 4.305 -7.914 1.00 92.69 87 CYS A N 1
ATOM 715 C CA . CYS A 1 87 ? 9.739 2.928 -8.190 1.00 92.69 87 CYS A CA 1
ATOM 716 C C . CYS A 1 87 ? 10.055 2.001 -7.006 1.00 92.69 87 CYS A C 1
ATOM 718 O O . CYS A 1 87 ? 9.208 1.191 -6.624 1.00 92.69 87 CYS A O 1
ATOM 720 N N . GLU A 1 88 ? 11.219 2.164 -6.370 1.00 92.88 88 GLU A N 1
ATOM 721 C CA . GLU A 1 88 ? 11.597 1.409 -5.173 1.00 92.88 88 GLU A CA 1
ATOM 722 C C . GLU A 1 88 ? 10.690 1.737 -3.976 1.00 92.88 88 GLU A C 1
ATOM 724 O O . GLU A 1 88 ? 10.133 0.834 -3.349 1.00 92.88 88 GLU A O 1
ATOM 729 N N . ILE A 1 89 ? 10.491 3.025 -3.674 1.00 94.69 89 ILE A N 1
ATOM 730 C CA . ILE A 1 89 ? 9.674 3.486 -2.541 1.00 94.69 89 ILE A CA 1
ATOM 731 C C . ILE A 1 89 ? 8.213 3.043 -2.694 1.00 94.69 89 ILE A C 1
ATOM 733 O O . ILE A 1 89 ? 7.573 2.665 -1.710 1.00 94.69 89 ILE A O 1
ATOM 737 N N . LEU A 1 90 ? 7.688 3.077 -3.920 1.00 92.75 90 LEU A N 1
ATOM 738 C CA . LEU A 1 90 ? 6.318 2.675 -4.235 1.00 92.75 90 LEU A CA 1
ATOM 739 C C . LEU A 1 90 ? 6.162 1.159 -4.430 1.00 92.75 90 LEU A C 1
ATOM 741 O O . LEU A 1 90 ? 5.031 0.683 -4.531 1.00 92.75 90 LEU A O 1
ATOM 745 N N . GLY A 1 91 ? 7.261 0.397 -4.493 1.00 89.69 91 GLY A N 1
ATOM 746 C CA . GLY A 1 91 ? 7.234 -1.037 -4.792 1.00 89.69 91 GLY A CA 1
ATOM 747 C C . GLY A 1 91 ? 6.649 -1.347 -6.175 1.00 89.69 91 GLY A C 1
ATOM 748 O O . GLY A 1 91 ? 5.983 -2.367 -6.354 1.00 89.69 91 GLY A O 1
ATOM 749 N N . TYR A 1 92 ? 6.850 -0.450 -7.142 1.00 88.38 92 TYR A N 1
ATOM 750 C CA . TYR A 1 92 ? 6.288 -0.538 -8.486 1.00 88.38 92 TYR A CA 1
ATOM 751 C C . TYR A 1 92 ? 7.395 -0.755 -9.514 1.00 88.38 92 TYR A C 1
ATOM 753 O O . TYR A 1 92 ? 8.328 0.034 -9.592 1.00 88.38 92 TYR A O 1
ATOM 761 N N . ASN A 1 93 ? 7.270 -1.800 -10.335 1.00 84.69 93 ASN A N 1
ATOM 762 C CA . ASN A 1 93 ? 8.235 -2.090 -11.392 1.00 84.69 93 ASN A CA 1
ATOM 763 C C . ASN A 1 93 ? 7.635 -1.774 -12.774 1.00 84.69 93 ASN A C 1
ATOM 765 O O . ASN A 1 93 ? 6.807 -2.554 -13.259 1.00 84.69 93 ASN A O 1
ATOM 769 N N . PRO A 1 94 ? 8.010 -0.656 -13.419 1.00 78.69 94 PRO A N 1
ATOM 770 C CA . PRO A 1 94 ? 7.515 -0.329 -14.748 1.00 78.69 94 PRO A CA 1
ATOM 771 C C . PRO A 1 94 ? 8.050 -1.333 -15.776 1.00 78.69 94 PRO A C 1
ATOM 773 O O . PRO A 1 94 ? 9.255 -1.539 -15.899 1.00 78.69 94 PRO A O 1
ATOM 776 N N . VAL A 1 95 ? 7.153 -1.937 -16.557 1.00 81.19 95 VAL A N 1
ATOM 777 C CA . VAL A 1 95 ? 7.516 -2.843 -17.656 1.00 81.19 95 VAL A CA 1
ATOM 778 C C . VAL A 1 95 ? 7.221 -2.191 -19.000 1.00 81.19 95 VAL A C 1
ATOM 780 O O . VAL A 1 95 ? 6.184 -1.551 -19.181 1.00 81.19 95 VAL A O 1
ATOM 783 N N . LYS A 1 96 ? 8.135 -2.360 -19.957 1.00 77.19 96 LYS A N 1
ATOM 784 C CA . LYS A 1 96 ? 7.933 -1.954 -21.349 1.00 77.19 96 LYS A CA 1
ATOM 785 C C . LYS A 1 96 ? 7.890 -3.194 -22.230 1.00 77.19 96 LYS A C 1
ATOM 787 O O . LYS A 1 96 ? 8.880 -3.912 -22.333 1.00 77.19 96 LYS A O 1
ATOM 792 N N . THR A 1 97 ? 6.759 -3.403 -22.890 1.00 58.09 97 THR A N 1
ATOM 793 C CA . THR A 1 97 ? 6.625 -4.412 -23.943 1.00 58.09 97 THR A CA 1
ATOM 794 C C . THR A 1 97 ? 7.262 -3.872 -25.218 1.00 58.09 97 THR A C 1
ATOM 796 O O . THR A 1 97 ? 6.972 -2.746 -25.628 1.00 58.09 97 THR A O 1
ATOM 799 N N . ILE A 1 98 ? 8.173 -4.642 -25.811 1.00 65.62 98 ILE A N 1
ATOM 800 C CA . ILE A 1 98 ? 8.814 -4.313 -27.085 1.00 65.62 98 ILE A CA 1
ATOM 801 C C . ILE A 1 98 ? 8.447 -5.418 -28.066 1.00 65.62 98 ILE A C 1
ATOM 803 O O . ILE A 1 98 ? 8.908 -6.547 -27.916 1.00 65.62 98 ILE A O 1
ATOM 807 N N . ASP A 1 99 ? 7.644 -5.073 -29.065 1.00 50.84 99 ASP A N 1
ATOM 808 C CA . ASP A 1 99 ? 7.350 -5.955 -30.188 1.00 50.84 99 ASP A CA 1
ATOM 809 C C . ASP A 1 99 ? 8.441 -5.788 -31.247 1.00 50.84 99 ASP A C 1
ATOM 811 O O . ASP A 1 99 ? 8.793 -4.665 -31.624 1.00 50.84 99 ASP A O 1
ATOM 815 N N . PHE A 1 100 ? 8.990 -6.900 -31.730 1.00 48.28 100 PHE A N 1
ATOM 816 C CA . PHE A 1 100 ? 9.902 -6.892 -32.867 1.00 48.28 100 PHE A CA 1
ATOM 817 C C . PHE A 1 100 ? 9.433 -7.894 -33.919 1.00 48.28 100 PHE A C 1
ATOM 819 O O . PHE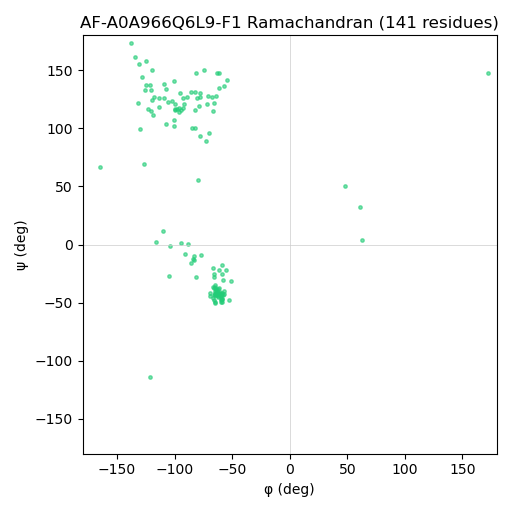 A 1 100 ? 8.926 -8.967 -33.604 1.00 48.28 100 PHE A O 1
ATOM 826 N N . THR A 1 101 ? 9.627 -7.536 -35.184 1.00 43.16 101 THR A N 1
ATOM 827 C CA . THR A 1 101 ? 9.380 -8.407 -36.334 1.00 43.16 101 THR A CA 1
ATOM 828 C C . THR A 1 101 ? 10.697 -8.572 -37.073 1.00 43.16 101 THR A C 1
ATOM 830 O O . THR A 1 101 ? 11.321 -7.580 -37.453 1.00 43.16 101 THR A O 1
ATOM 833 N N . ALA A 1 102 ? 11.135 -9.815 -37.265 1.00 43.56 102 ALA A N 1
ATOM 834 C CA . ALA A 1 102 ? 12.324 -10.144 -38.039 1.00 43.56 102 ALA A CA 1
ATOM 835 C C . ALA A 1 102 ? 11.923 -11.006 -39.242 1.00 43.56 102 ALA A C 1
ATOM 837 O O . ALA A 1 102 ? 11.271 -12.031 -39.074 1.00 43.56 102 ALA A O 1
ATOM 838 N N . ASN A 1 103 ? 12.324 -10.594 -40.447 1.00 57.41 103 ASN A N 1
ATOM 839 C CA . ASN A 1 103 ? 12.185 -11.404 -41.658 1.00 57.41 103 ASN A CA 1
ATOM 840 C C . ASN A 1 103 ? 13.469 -12.220 -41.845 1.00 57.41 103 ASN A C 1
ATOM 842 O O . ASN A 1 103 ? 14.549 -11.638 -41.963 1.00 57.41 103 ASN A O 1
ATOM 846 N N . VAL A 1 104 ? 13.363 -13.549 -41.871 1.00 55.72 104 VAL A N 1
ATOM 847 C CA . VAL A 1 104 ? 14.493 -14.446 -42.152 1.00 55.72 104 VAL A CA 1
ATOM 848 C C . VAL A 1 104 ? 14.406 -14.890 -43.611 1.00 55.72 104 VAL A C 1
ATOM 850 O O . VAL A 1 104 ? 13.457 -15.563 -43.998 1.00 55.72 104 VAL A O 1
ATOM 853 N N . THR A 1 105 ? 15.389 -14.515 -44.432 1.00 56.59 105 THR A N 1
ATOM 854 C CA . THR A 1 105 ? 15.510 -15.002 -45.816 1.00 56.59 105 THR A CA 1
ATOM 855 C C . THR A 1 105 ? 16.485 -16.171 -45.852 1.00 56.59 105 THR A C 1
ATOM 857 O O . THR A 1 105 ? 17.678 -15.996 -45.599 1.00 56.59 105 THR A O 1
ATOM 860 N N . ILE A 1 106 ? 15.981 -17.358 -46.181 1.00 59.59 106 ILE A N 1
ATOM 861 C CA . ILE A 1 106 ? 16.789 -18.569 -46.332 1.00 59.59 106 ILE A CA 1
ATOM 862 C C . ILE A 1 106 ? 17.148 -18.714 -47.813 1.00 59.59 106 ILE A C 1
ATOM 864 O O . ILE A 1 106 ? 16.271 -18.888 -48.652 1.00 59.59 106 ILE A O 1
ATOM 868 N N . ASN A 1 107 ? 18.441 -18.626 -48.138 1.00 57.91 107 ASN A N 1
ATOM 869 C CA . ASN A 1 107 ? 18.953 -18.919 -49.477 1.00 57.91 107 ASN A CA 1
ATOM 870 C C . ASN A 1 107 ? 19.531 -20.336 -49.477 1.00 57.91 107 ASN A C 1
ATOM 872 O O . ASN A 1 107 ? 20.502 -20.597 -48.768 1.00 57.91 107 ASN A O 1
ATOM 876 N N . GLY A 1 108 ? 18.940 -21.235 -50.262 1.00 61.72 108 GLY A N 1
ATOM 877 C CA . GLY A 1 108 ? 19.396 -22.614 -50.423 1.00 61.72 108 GLY A CA 1
ATOM 878 C C . GLY A 1 108 ? 19.771 -22.924 -51.870 1.00 61.72 108 GLY A C 1
ATOM 879 O O . GLY A 1 108 ? 19.210 -22.355 -52.804 1.00 61.72 108 GLY A O 1
ATOM 880 N N . GLN A 1 109 ? 20.725 -23.834 -52.048 1.00 63.47 109 GLN A N 1
ATOM 881 C CA . GLN A 1 109 ? 21.002 -24.503 -53.318 1.00 63.47 109 GLN A CA 1
ATOM 882 C C . GLN A 1 109 ? 20.952 -26.006 -53.053 1.00 63.47 109 GLN A C 1
ATOM 884 O O . GLN A 1 109 ? 21.523 -26.467 -52.066 1.00 63.47 109 GLN A O 1
ATOM 889 N N . ILE A 1 110 ? 20.246 -26.751 -53.901 1.00 69.31 110 ILE A N 1
ATOM 890 C CA . ILE A 1 110 ? 20.124 -28.207 -53.798 1.00 69.31 110 ILE A CA 1
ATOM 891 C C . ILE A 1 110 ? 20.668 -28.802 -55.093 1.00 69.31 110 ILE A C 1
ATOM 893 O O . ILE A 1 110 ? 20.348 -28.330 -56.185 1.00 69.31 110 ILE A O 1
ATOM 897 N N . GLU A 1 111 ? 21.516 -29.816 -54.962 1.00 65.75 111 GLU A N 1
ATOM 898 C CA . GLU A 1 111 ? 22.081 -30.559 -56.085 1.00 65.75 111 GLU A CA 1
ATOM 899 C C . GLU A 1 111 ? 21.302 -31.865 -56.262 1.00 65.75 111 GLU A C 1
ATOM 901 O O . GLU A 1 111 ? 21.240 -32.677 -55.340 1.00 65.75 111 GLU A O 1
ATOM 906 N N . ILE A 1 112 ? 20.706 -32.064 -57.442 1.00 75.94 112 ILE A N 1
ATOM 907 C CA . ILE A 1 112 ? 19.888 -33.244 -57.761 1.00 75.94 112 ILE A CA 1
ATOM 908 C C . ILE A 1 112 ? 20.496 -33.960 -58.975 1.00 75.94 112 ILE A C 1
ATOM 910 O O . ILE A 1 112 ? 20.889 -33.294 -59.943 1.00 75.94 112 ILE A O 1
ATOM 914 N N . PRO A 1 113 ? 20.585 -35.302 -58.965 1.00 74.12 113 PRO A N 1
ATOM 915 C CA . PRO A 1 113 ? 20.991 -36.083 -60.129 1.00 74.12 113 PRO A CA 1
ATOM 916 C C . PRO A 1 113 ? 20.086 -35.828 -61.349 1.00 74.12 113 PRO A C 1
ATOM 918 O O . PRO A 1 113 ? 18.865 -35.809 -61.241 1.00 74.12 113 PRO A O 1
ATOM 921 N N . MET A 1 114 ? 20.671 -35.668 -62.544 1.00 69.94 114 MET A N 1
ATOM 922 C CA . MET A 1 114 ? 19.929 -35.284 -63.766 1.00 69.94 114 MET A CA 1
ATOM 923 C C . MET A 1 114 ? 18.799 -36.247 -64.160 1.00 69.94 114 M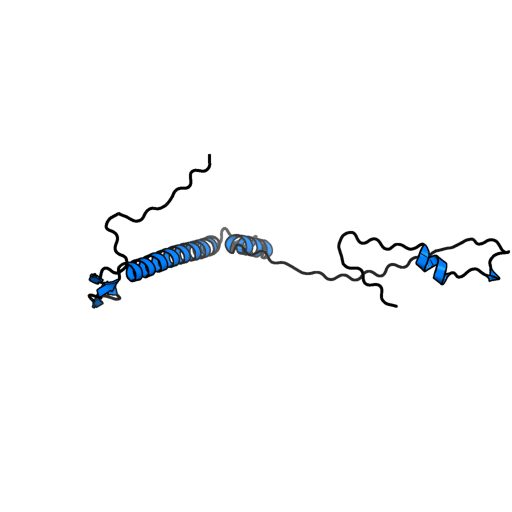ET A C 1
ATOM 925 O O . MET A 1 114 ? 17.860 -35.849 -64.839 1.00 69.94 114 MET A O 1
ATOM 929 N N . ASN A 1 115 ? 18.897 -37.511 -63.760 1.00 77.19 115 ASN A N 1
ATOM 930 C CA . ASN A 1 115 ? 17.900 -38.549 -64.014 1.00 77.19 115 ASN A CA 1
ATOM 931 C C . ASN A 1 115 ? 16.663 -38.457 -63.105 1.00 77.19 115 ASN A C 1
ATOM 933 O O . ASN A 1 115 ? 15.717 -39.198 -63.336 1.00 77.19 115 ASN A O 1
ATOM 937 N N . GLU A 1 116 ? 16.685 -37.596 -62.087 1.00 71.62 116 GLU A N 1
ATOM 938 C CA . GLU A 1 116 ? 15.618 -37.435 -61.088 1.00 71.62 116 GLU A CA 1
ATOM 939 C C . GLU A 1 116 ? 14.976 -36.038 -61.152 1.00 71.62 116 GLU A C 1
ATOM 941 O O . GLU A 1 116 ? 14.074 -35.735 -60.382 1.00 71.62 116 GLU A O 1
ATOM 946 N N . ILE A 1 117 ? 15.404 -35.188 -62.095 1.00 71.19 117 ILE A N 1
ATOM 947 C CA . ILE A 1 117 ? 14.904 -33.811 -62.243 1.00 71.19 117 ILE A CA 1
ATOM 948 C C . ILE A 1 117 ? 13.429 -33.759 -62.617 1.00 71.19 117 ILE A C 1
ATOM 950 O O . ILE A 1 117 ? 12.722 -32.885 -62.128 1.00 71.19 117 ILE A O 1
ATOM 954 N N . GLU A 1 118 ? 12.969 -34.648 -63.501 1.00 71.94 118 GLU A N 1
ATOM 955 C CA . GLU A 1 118 ? 11.573 -34.618 -63.959 1.00 71.94 118 GLU A CA 1
ATOM 956 C C . GLU A 1 118 ? 10.581 -34.935 -62.831 1.00 71.94 118 GLU A C 1
ATOM 958 O O . GLU A 1 118 ? 9.454 -34.449 -62.873 1.00 71.94 118 GLU A O 1
ATOM 963 N N . ASP A 1 119 ? 11.026 -35.669 -61.806 1.00 75.25 119 ASP A N 1
ATOM 964 C CA . ASP A 1 119 ? 10.216 -36.068 -60.653 1.00 75.25 119 ASP A CA 1
ATOM 965 C C . ASP A 1 119 ? 10.525 -35.242 -59.385 1.00 75.25 119 ASP A C 1
ATOM 967 O O . ASP A 1 119 ? 9.913 -35.468 -58.339 1.00 75.25 119 ASP A O 1
ATOM 971 N N . PHE A 1 120 ? 11.478 -34.299 -59.438 1.00 73.44 120 PHE A N 1
ATOM 972 C CA . PHE A 1 120 ? 11.896 -33.538 -58.260 1.00 73.44 120 PHE A CA 1
ATOM 973 C C . PHE A 1 120 ? 10.960 -32.360 -57.975 1.00 73.44 120 PHE A C 1
ATOM 975 O O . PHE A 1 120 ? 10.911 -31.383 -58.724 1.00 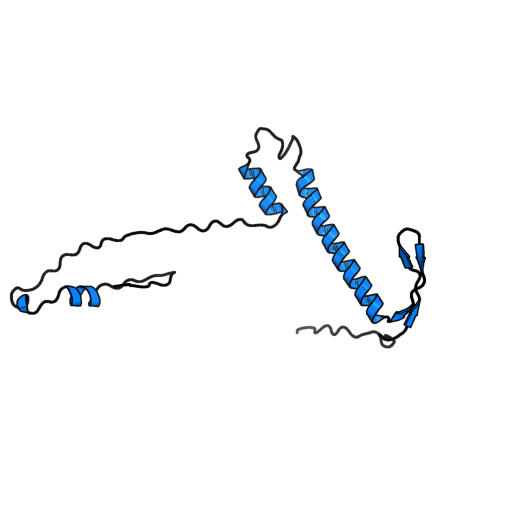73.44 120 PHE A O 1
ATOM 982 N N . ASP A 1 121 ? 10.284 -32.425 -56.829 1.00 76.19 121 ASP A N 1
ATOM 983 C CA . ASP A 1 121 ? 9.458 -31.347 -56.295 1.00 76.19 121 ASP A CA 1
ATOM 984 C C . ASP A 1 121 ? 10.214 -30.578 -55.196 1.00 76.19 121 ASP A C 1
ATOM 986 O O . ASP A 1 121 ? 10.422 -31.065 -54.079 1.00 76.19 121 ASP A O 1
ATOM 990 N N . LEU A 1 122 ? 10.636 -29.356 -55.534 1.00 69.81 122 LEU A N 1
ATOM 991 C CA . LEU A 1 122 ? 11.351 -28.460 -54.626 1.00 69.81 122 LEU A CA 1
ATOM 992 C C . LEU A 1 122 ? 10.485 -28.031 -53.436 1.00 69.81 122 LEU A C 1
ATOM 994 O O . LEU A 1 122 ? 11.012 -27.906 -52.329 1.00 69.81 122 LEU A O 1
ATOM 998 N N . ASP A 1 123 ? 9.185 -27.825 -53.649 1.00 68.38 123 ASP A N 1
ATOM 999 C CA . ASP A 1 123 ? 8.272 -27.371 -52.601 1.00 68.38 123 ASP A CA 1
ATOM 1000 C C . ASP A 1 123 ? 8.087 -28.490 -51.570 1.00 68.38 123 ASP A C 1
ATOM 1002 O O . ASP A 1 123 ? 8.233 -28.262 -50.366 1.00 68.38 123 ASP A O 1
ATOM 1006 N N . SER A 1 124 ? 7.903 -29.731 -52.038 1.00 69.12 124 SER A N 1
ATOM 1007 C CA . SER A 1 124 ? 7.867 -30.912 -51.166 1.00 69.12 124 SER A CA 1
ATOM 1008 C C . SER A 1 124 ? 9.171 -31.087 -50.378 1.00 69.12 124 SER A C 1
ATOM 1010 O O . SER A 1 124 ? 9.135 -31.356 -49.178 1.00 69.12 124 SER A O 1
ATOM 1012 N N . PHE A 1 125 ? 10.333 -30.891 -51.012 1.00 68.56 125 PHE A N 1
ATOM 1013 C CA . PHE A 1 125 ? 11.631 -31.018 -50.341 1.00 68.56 125 PHE A CA 1
ATOM 1014 C C . PHE A 1 125 ? 11.840 -29.957 -49.250 1.00 68.56 125 PHE A C 1
ATOM 1016 O O . PHE A 1 125 ? 12.310 -30.261 -48.152 1.00 68.56 125 PHE A O 1
ATOM 1023 N N . ILE A 1 126 ? 11.488 -28.702 -49.535 1.00 66.88 126 ILE A N 1
ATOM 1024 C CA . ILE A 1 126 ? 11.603 -27.599 -48.575 1.00 66.88 126 ILE A CA 1
ATOM 1025 C C . ILE A 1 126 ? 10.687 -27.843 -47.369 1.00 66.88 126 ILE A C 1
ATOM 1027 O O . ILE A 1 126 ? 11.120 -27.644 -46.231 1.00 66.88 126 ILE A O 1
ATOM 1031 N N . HIS A 1 127 ? 9.464 -28.329 -47.601 1.00 67.06 127 HIS A N 1
ATOM 1032 C CA . HIS A 1 127 ? 8.525 -28.675 -46.535 1.00 67.06 127 HIS A CA 1
ATOM 1033 C C . HIS A 1 127 ? 8.990 -29.844 -45.658 1.00 67.06 127 HIS A C 1
ATOM 1035 O O . HIS A 1 127 ? 8.721 -29.839 -44.457 1.00 67.06 127 HIS A O 1
ATOM 1041 N N . GLU A 1 128 ? 9.686 -30.834 -46.223 1.00 63.72 128 GLU A N 1
ATOM 1042 C CA . GLU A 1 128 ? 10.160 -31.999 -45.467 1.00 63.72 128 GLU A CA 1
ATOM 1043 C C . GLU A 1 128 ? 11.457 -31.741 -44.677 1.00 63.72 128 GLU A C 1
ATOM 1045 O O . GLU A 1 128 ? 11.674 -32.380 -43.646 1.00 63.72 128 GLU A O 1
ATOM 1050 N N . VAL A 1 129 ? 12.324 -30.822 -45.126 1.00 56.22 129 VAL A N 1
ATOM 1051 C CA . VAL A 1 129 ? 13.680 -30.647 -44.561 1.00 56.22 129 VAL A CA 1
ATOM 1052 C C . VAL A 1 129 ? 13.824 -29.413 -43.663 1.00 56.22 129 VAL A C 1
ATOM 1054 O O . VAL A 1 129 ? 14.664 -29.414 -42.759 1.00 56.22 129 VAL A O 1
ATOM 1057 N N . ILE A 1 130 ? 13.033 -28.355 -43.863 1.00 60.06 130 ILE A N 1
ATOM 1058 C CA . ILE A 1 130 ? 13.137 -27.148 -43.032 1.00 60.06 130 ILE A CA 1
ATOM 1059 C C . ILE A 1 130 ? 12.299 -27.315 -41.756 1.00 60.06 130 ILE A C 1
ATOM 1061 O O . ILE A 1 130 ? 11.090 -27.097 -41.757 1.00 60.06 130 ILE A O 1
ATOM 1065 N N . SER A 1 131 ? 12.955 -27.649 -40.638 1.00 56.09 131 SER A N 1
ATOM 1066 C CA . SER A 1 131 ? 12.363 -27.539 -39.300 1.00 56.09 131 SER A CA 1
ATOM 1067 C C . SER A 1 131 ? 12.617 -26.147 -38.709 1.00 56.09 131 SER A C 1
ATOM 1069 O O . SER A 1 131 ? 13.752 -25.671 -38.651 1.00 56.09 131 SER A O 1
ATOM 1071 N N . ILE A 1 132 ? 11.553 -25.473 -38.265 1.00 59.25 132 ILE A N 1
ATOM 1072 C CA . ILE A 1 132 ? 11.647 -24.231 -37.489 1.00 59.25 132 ILE A CA 1
ATOM 1073 C C . ILE A 1 132 ? 11.428 -24.590 -36.022 1.00 59.25 132 ILE A C 1
ATOM 1075 O O . ILE A 1 132 ? 10.296 -24.784 -35.585 1.00 59.25 132 ILE A O 1
ATOM 1079 N N . ASP A 1 133 ? 12.515 -24.660 -35.257 1.00 56.53 133 ASP A N 1
ATOM 1080 C CA . ASP A 1 133 ? 12.458 -24.891 -33.815 1.00 56.53 133 ASP A CA 1
ATOM 1081 C C . ASP A 1 133 ? 12.445 -23.552 -33.061 1.00 56.53 133 ASP A C 1
ATOM 1083 O O . ASP A 1 133 ? 13.394 -22.767 -33.122 1.00 56.53 133 ASP A O 1
ATOM 1087 N N . SER A 1 134 ? 11.362 -23.281 -32.328 1.00 52.53 134 SER A N 1
ATOM 1088 C CA . SER A 1 134 ? 11.250 -22.135 -31.417 1.00 52.53 134 SER A CA 1
ATOM 1089 C C . SER A 1 134 ? 11.443 -22.594 -29.979 1.00 52.53 134 SER A C 1
ATOM 1091 O O . SER A 1 134 ? 10.710 -23.446 -29.481 1.00 52.53 134 SER A O 1
ATOM 1093 N N . TYR A 1 135 ? 12.414 -21.998 -29.287 1.00 50.88 135 TYR A N 1
ATOM 1094 C CA . TYR A 1 135 ? 12.680 -22.306 -27.881 1.00 50.88 135 TYR A CA 1
ATOM 1095 C C . TYR A 1 135 ? 11.789 -21.527 -26.902 1.00 50.88 135 TYR A C 1
ATOM 1097 O O . TYR A 1 135 ? 11.787 -21.867 -25.721 1.00 50.88 135 TYR A O 1
ATOM 1105 N N . ASN A 1 136 ? 11.056 -20.488 -27.342 1.00 47.75 136 ASN A N 1
ATOM 1106 C CA . ASN A 1 136 ? 10.185 -19.720 -26.441 1.00 47.75 136 ASN A CA 1
ATOM 1107 C C . ASN A 1 136 ? 9.147 -18.822 -27.158 1.00 47.75 136 ASN A C 1
ATOM 1109 O O . ASN A 1 136 ? 9.193 -17.596 -27.076 1.00 47.75 136 ASN A O 1
ATOM 1113 N N . GLY A 1 137 ? 8.184 -19.432 -27.852 1.00 47.84 137 GLY A N 1
ATOM 1114 C CA . GLY A 1 137 ? 7.043 -18.729 -28.452 1.00 47.84 137 GLY A CA 1
ATOM 1115 C C . GLY A 1 137 ? 6.211 -19.640 -29.352 1.00 47.84 137 GLY A C 1
ATOM 1116 O O . GLY A 1 137 ? 6.769 -20.546 -29.971 1.00 47.84 137 GLY A O 1
ATOM 1117 N N . ASN A 1 138 ? 4.895 -19.400 -29.421 1.00 45.50 138 ASN A N 1
ATOM 1118 C CA . ASN A 1 138 ? 4.018 -20.063 -30.390 1.00 45.50 138 ASN A CA 1
ATOM 1119 C C . ASN A 1 138 ? 4.413 -19.620 -31.802 1.00 45.50 138 ASN A C 1
ATOM 1121 O O . ASN A 1 138 ? 4.391 -18.428 -32.102 1.00 45.50 138 ASN A O 1
ATOM 1125 N N . VAL A 1 139 ? 4.772 -20.580 -32.650 1.00 52.25 139 VAL A N 1
ATOM 1126 C CA . VAL A 1 139 ? 5.027 -20.354 -34.075 1.00 52.25 139 VAL A CA 1
ATOM 1127 C C . VAL A 1 139 ? 3.763 -20.742 -34.831 1.00 52.25 139 VAL A C 1
ATOM 1129 O O . VAL A 1 139 ? 3.368 -21.905 -34.802 1.00 52.25 139 VAL A O 1
ATOM 1132 N N . GLU A 1 140 ? 3.131 -19.778 -35.496 1.00 50.19 140 GLU A N 1
ATOM 1133 C CA . GLU A 1 140 ? 2.106 -20.036 -36.511 1.00 50.19 140 GLU A CA 1
ATOM 1134 C C . GLU A 1 140 ? 2.718 -19.772 -37.888 1.00 50.19 140 GLU A C 1
ATOM 1136 O O . GLU A 1 140 ? 3.241 -18.689 -38.152 1.00 50.19 140 GLU A O 1
ATOM 1141 N N . VAL A 1 141 ? 2.688 -20.789 -38.750 1.00 55.09 141 VAL A N 1
ATOM 1142 C CA . VAL A 1 141 ? 3.062 -20.675 -40.162 1.00 55.09 141 VAL A CA 1
ATOM 1143 C C . VAL A 1 141 ? 1.768 -20.460 -40.941 1.00 55.09 141 VAL A C 1
ATOM 1145 O O . VAL A 1 141 ? 0.879 -21.311 -40.897 1.00 55.09 141 VAL A O 1
ATOM 1148 N N . HIS A 1 142 ? 1.642 -19.313 -41.607 1.00 49.66 142 HIS A N 1
ATOM 1149 C CA . HIS A 1 142 ? 0.547 -19.037 -42.535 1.00 49.66 142 HIS A CA 1
ATOM 1150 C C . HIS A 1 142 ? 1.033 -19.238 -43.973 1.00 49.66 142 HIS A C 1
ATOM 1152 O O . HIS A 1 142 ? 2.172 -18.885 -44.279 1.00 49.66 142 HIS A O 1
ATOM 1158 N N . ASP A 1 143 ? 0.160 -19.815 -44.799 1.00 51.31 143 ASP A N 1
ATOM 1159 C CA . ASP A 1 143 ? 0.310 -19.957 -46.256 1.00 51.31 143 ASP A CA 1
ATOM 1160 C C . ASP A 1 143 ? 0.113 -18.605 -46.969 1.00 51.31 143 ASP A C 1
ATOM 1162 O O . ASP A 1 143 ? -0.822 -17.863 -46.568 1.00 51.31 143 ASP A O 1
#

Radius of gyration: 35.36 Å; Cα contacts (8 Å, |Δi|>4): 57; chains: 1; bounding box: 48×59×93 Å

Sequence (143 aa):
METTNEVLAPEHYNANQLVTYKKIENDVVSFPTIKVNDLEWELDRQRKMSTRIDELNYTISRITDNMTEESWYNPNTEAAEILNDLCEILGYNPVKTIDFTANVTINGQIEIPMNEIEDFDLDSFIHEVISIDSYNGNVEVHD

Nearest PDB structures (foldseek):
  8tl8-assembly1_A  TM=2.406E-01  e=2.938E+00  Orthoreovirus

Solvent-accessible surface area (backbone atoms only — not comparable to full-atom values): 9572 Å² total; per-residue (Å²): 132,88,79,81,81,75,85,73,75,62,97,83,69,53,56,79,42,78,45,71,49,86,45,76,56,94,91,42,78,46,71,60,72,47,37,44,49,60,52,51,50,54,51,51,54,49,50,54,49,49,54,51,50,52,53,51,50,50,44,52,47,58,55,55,71,38,69,31,67,90,43,66,60,21,93,84,53,50,74,67,56,52,53,50,52,49,26,60,67,66,73,46,82,91,80,81,91,79,90,83,86,83,89,83,85,86,86,84,87,84,91,74,62,83,91,50,53,92,78,59,54,65,68,62,49,50,67,73,67,66,78,87,86,68,92,84,63,92,83,81,88,80,135

Mean predicted aligned error: 15.35 Å

Secondary structure (DSSP, 8-state):
-------PPPTT--TT-EEE--EEETTEEE--EEEHHHHHHHHHHHHHHHHHHHHHHHHHHHHHHH-STTTTT-TT--HHHHHHHHHHHHT----------------------GGGGGG--HHHHHHHH-----SSS------

Foldseek 3Di:
DDDPPPPDDPPPDDQQDWDWDWDADPNDTDTDIGGNVVVVVVVVVVVVVVVVVVLVVQLVCQLVVQPDCVHPVPPPDDPVNNVVSNCVSVVHDDDDDDDDDDDDDDDDDDDDDPVCVVVDDPVVVCVVPDDDDDPDDDDDDDD

pLDDT: mean 80.39, std 17.17, range [43.16, 97.25]